Protein AF-A0A117Q9H8-F1 (afdb_monomer_lite)

Secondary structure (DSSP, 8-state):
-TT-----GGGS-TT---SEEEE---TTS-HHHHHHHHHHHHHHHHHH-TT-EEEEEEES--HHHHHHHHHHHHHTT---EEEEEETTEEEEEEEPPPP-

Foldseek 3Di:
DPPDDDDDLVPPDLLDEALEEEDQQPLPPDDVVSVVVCCSPVVSNQPNDAFRKYKYKYFPPSPPSVVVVQVVCVVVVFNWDFDDDDDRITITMTTHHHPD

Radius of gyration: 13.97 Å; chains: 1; bounding box: 36×37×31 Å

Structure (mmCIF, N/CA/C/O backbone):
data_AF-A0A117Q9H8-F1
#
_entry.id   AF-A0A117Q9H8-F1
#
loop_
_atom_site.group_PDB
_atom_site.id
_atom_site.type_symbol
_atom_site.label_atom_id
_atom_site.label_alt_id
_atom_site.label_comp_id
_atom_site.label_asym_id
_atom_site.label_entity_id
_atom_site.label_seq_id
_atom_site.pdbx_PDB_ins_code
_atom_site.Cartn_x
_atom_site.Cartn_y
_atom_site.Cartn_z
_atom_site.occupancy
_atom_site.B_iso_or_equiv
_atom_site.auth_seq_id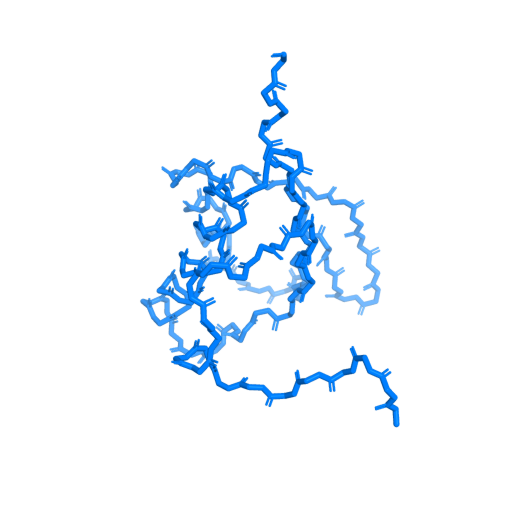
_atom_site.auth_comp_id
_atom_site.auth_asym_id
_atom_site.auth_atom_id
_atom_site.pdbx_PDB_model_num
ATOM 1 N N . MET A 1 1 ? -8.715 -26.362 1.226 1.00 52.41 1 MET A N 1
ATOM 2 C CA . MET A 1 1 ? -8.732 -25.175 2.111 1.00 52.41 1 MET A CA 1
ATOM 3 C C . MET A 1 1 ? -10.081 -24.489 1.981 1.00 52.41 1 MET A C 1
ATOM 5 O O . MET A 1 1 ? -10.410 -24.044 0.891 1.00 52.41 1 MET A O 1
ATOM 9 N N . ARG A 1 2 ? -10.886 -24.440 3.048 1.00 81.12 2 ARG A N 1
ATOM 10 C CA . ARG A 1 2 ? -12.024 -23.505 3.117 1.00 81.12 2 ARG A CA 1
ATOM 11 C C . ARG A 1 2 ? -11.484 -22.126 3.507 1.00 81.12 2 ARG A C 1
ATOM 13 O O . ARG A 1 2 ? -10.501 -22.057 4.234 1.00 81.12 2 ARG A O 1
ATOM 20 N N . GLY A 1 3 ? -12.101 -21.056 3.009 1.00 85.44 3 GLY A N 1
ATOM 21 C CA . GLY A 1 3 ? -11.724 -19.679 3.361 1.00 85.44 3 GLY A CA 1
ATOM 22 C C . GLY A 1 3 ? -10.627 -19.041 2.500 1.00 85.44 3 GLY A C 1
ATOM 23 O O . GLY A 1 3 ? -10.228 -17.922 2.786 1.00 85.44 3 GLY A O 1
ATOM 24 N N . VAL A 1 4 ? -10.168 -19.702 1.431 1.00 89.19 4 VAL A N 1
ATOM 25 C CA . VAL A 1 4 ? -9.236 -19.115 0.453 1.00 89.19 4 VAL A CA 1
ATOM 26 C C . VAL A 1 4 ? -9.945 -18.985 -0.890 1.00 89.19 4 VAL A C 1
ATOM 28 O O . VAL A 1 4 ? -10.539 -19.951 -1.370 1.00 89.19 4 VAL A O 1
ATOM 31 N N . ARG A 1 5 ? -9.892 -17.794 -1.491 1.00 92.31 5 ARG A N 1
ATOM 32 C CA . ARG A 1 5 ? -10.435 -17.513 -2.825 1.00 92.31 5 ARG A CA 1
ATOM 33 C C . ARG A 1 5 ? -9.334 -16.911 -3.687 1.00 92.31 5 ARG A C 1
ATOM 35 O O . ARG A 1 5 ? -8.727 -15.918 -3.301 1.00 92.31 5 ARG A O 1
ATOM 42 N N . CYS A 1 6 ? -9.099 -17.506 -4.850 1.00 94.00 6 CYS A N 1
ATOM 43 C CA . CYS A 1 6 ? -8.204 -16.954 -5.858 1.00 94.00 6 CYS A CA 1
ATOM 44 C C . CYS A 1 6 ? -9.052 -16.201 -6.881 1.00 94.00 6 CYS A C 1
ATOM 46 O O . CYS A 1 6 ? -9.927 -16.793 -7.509 1.00 94.00 6 CYS A O 1
ATOM 48 N N . ALA A 1 7 ? -8.797 -14.910 -7.041 1.00 93.81 7 ALA A N 1
ATOM 49 C CA . ALA A 1 7 ? -9.510 -14.061 -7.982 1.00 93.81 7 ALA A CA 1
ATOM 50 C C . ALA A 1 7 ? -8.525 -13.119 -8.670 1.00 93.81 7 ALA A C 1
ATOM 52 O O . ALA A 1 7 ? -7.470 -12.788 -8.125 1.00 93.81 7 ALA A O 1
ATOM 53 N N . ARG A 1 8 ? -8.884 -12.687 -9.878 1.00 92.81 8 ARG A N 1
ATOM 54 C CA . ARG A 1 8 ? -8.240 -11.525 -10.488 1.00 92.81 8 ARG A CA 1
ATOM 55 C C . ARG A 1 8 ? -8.799 -10.251 -9.844 1.00 92.81 8 ARG A C 1
ATOM 57 O O . ARG A 1 8 ? -9.925 -10.316 -9.346 1.00 92.81 8 ARG A O 1
ATOM 64 N N . PRO A 1 9 ? -8.064 -9.123 -9.852 1.00 92.00 9 PRO A N 1
ATOM 65 C CA . PRO A 1 9 ? -8.548 -7.870 -9.272 1.00 92.00 9 PRO A CA 1
ATOM 66 C C . PRO A 1 9 ? -9.958 -7.493 -9.749 1.00 92.00 9 PRO A C 1
ATOM 68 O O . PRO A 1 9 ? -10.818 -7.194 -8.929 1.00 92.00 9 PRO A O 1
ATOM 71 N N . GLU A 1 10 ? -10.231 -7.632 -11.049 1.00 92.94 10 GLU A N 1
ATOM 72 C CA . GLU A 1 10 ? -11.523 -7.323 -11.678 1.00 92.94 10 GLU A CA 1
ATOM 73 C C . GLU A 1 10 ? -12.679 -8.252 -11.267 1.00 92.94 10 GLU A C 1
ATOM 75 O O . GLU A 1 10 ? -13.838 -7.957 -11.537 1.00 92.94 10 GLU A O 1
ATOM 80 N N . HIS A 1 11 ? -12.382 -9.378 -10.618 1.00 95.44 11 HIS A N 1
ATOM 81 C CA . HIS A 1 11 ? -13.383 -10.331 -10.137 1.00 95.44 11 HIS A CA 1
ATOM 82 C C . HIS A 1 11 ? -13.639 -10.210 -8.628 1.00 95.44 11 HIS A C 1
ATOM 84 O O . HIS A 1 11 ? -14.398 -11.011 -8.082 1.00 95.44 11 HIS A O 1
ATOM 90 N N . VAL A 1 12 ? -12.993 -9.267 -7.933 1.00 94.06 12 VAL A N 1
ATOM 91 C CA . VAL A 1 12 ? -13.255 -8.998 -6.515 1.00 94.06 12 VAL A CA 1
ATOM 92 C C . VAL A 1 12 ? -14.356 -7.938 -6.415 1.00 94.06 12 VAL A C 1
ATOM 94 O O . VAL A 1 12 ? -14.074 -6.782 -6.728 1.00 94.06 12 VAL A O 1
ATOM 97 N N . PRO A 1 13 ? -15.576 -8.286 -5.951 1.00 93.25 13 PRO A N 1
ATOM 98 C CA . PRO A 1 13 ? -16.685 -7.332 -5.851 1.00 93.25 13 PRO A CA 1
ATOM 99 C C . PRO A 1 13 ? -16.291 -6.090 -5.053 1.00 93.25 13 PRO A C 1
ATOM 101 O O . PRO A 1 13 ? -15.566 -6.224 -4.068 1.00 93.25 13 PRO A O 1
ATOM 104 N N . ASP A 1 14 ? -16.737 -4.902 -5.461 1.00 89.50 14 ASP A N 1
ATOM 105 C CA . ASP A 1 14 ? -16.294 -3.614 -4.894 1.00 89.50 14 ASP A CA 1
ATOM 106 C C . ASP A 1 14 ? -16.694 -3.404 -3.426 1.00 89.50 14 ASP A C 1
ATOM 108 O O . ASP A 1 14 ? -16.032 -2.661 -2.704 1.00 89.50 14 ASP A O 1
ATOM 112 N N . ASP A 1 15 ? -17.728 -4.101 -2.958 1.00 89.25 15 ASP A N 1
ATOM 113 C CA . ASP A 1 15 ? -18.222 -4.071 -1.579 1.00 89.25 15 ASP A CA 1
ATOM 114 C C . ASP A 1 15 ? -17.414 -4.959 -0.617 1.00 89.25 15 ASP A C 1
ATOM 116 O O . ASP A 1 15 ? -17.588 -4.867 0.602 1.00 89.25 15 ASP A O 1
ATOM 120 N N . VAL A 1 16 ? -16.496 -5.788 -1.134 1.00 91.75 16 VAL A N 1
ATOM 121 C CA . VAL A 1 16 ? -15.578 -6.570 -0.296 1.00 91.75 16 VAL A CA 1
ATOM 122 C C . VAL A 1 16 ? -14.657 -5.628 0.467 1.00 91.75 16 VAL A C 1
ATOM 124 O O . VAL A 1 16 ? -13.873 -4.875 -0.116 1.00 91.75 16 VAL A O 1
ATOM 127 N N . ARG A 1 17 ? -14.742 -5.716 1.791 1.00 90.56 17 ARG A N 1
ATOM 128 C CA . ARG A 1 17 ? -13.948 -4.934 2.730 1.00 90.56 17 ARG A CA 1
ATOM 129 C C . ARG A 1 17 ? -12.716 -5.722 3.153 1.00 90.56 17 ARG A C 1
ATOM 131 O O . ARG A 1 17 ? -12.791 -6.936 3.340 1.00 90.56 17 ARG A O 1
ATOM 138 N N . PHE A 1 18 ? -11.597 -5.026 3.299 1.00 91.12 18 PHE A N 1
ATOM 139 C CA . PHE A 1 18 ? -10.342 -5.613 3.747 1.00 91.12 18 PHE A CA 1
ATOM 140 C C . PHE A 1 18 ? -9.912 -4.928 5.033 1.00 91.12 18 PHE A C 1
ATOM 142 O O . PHE A 1 18 ? -9.636 -3.738 5.008 1.00 91.12 18 PHE A O 1
ATOM 149 N N . ASP A 1 19 ? -9.810 -5.669 6.133 1.00 92.69 19 ASP A N 1
ATOM 150 C CA . ASP A 1 19 ? -9.199 -5.144 7.362 1.00 92.69 19 ASP A CA 1
ATOM 151 C C . ASP A 1 19 ? -7.666 -5.170 7.273 1.00 92.69 19 ASP A C 1
ATOM 153 O O . ASP A 1 19 ? -6.967 -4.371 7.896 1.00 92.69 19 ASP A O 1
ATOM 157 N N . PHE A 1 20 ? -7.124 -6.097 6.476 1.00 93.69 20 PHE A N 1
ATOM 158 C CA . PHE A 1 20 ? -5.689 -6.278 6.327 1.00 93.69 20 PHE A CA 1
ATOM 159 C C . PHE A 1 20 ? -5.296 -6.736 4.923 1.00 93.69 20 PHE A C 1
ATOM 161 O O . PHE A 1 20 ? -5.862 -7.687 4.378 1.00 93.69 20 PHE A O 1
ATOM 168 N N . ILE A 1 21 ? -4.279 -6.087 4.356 1.00 94.31 21 ILE A N 1
ATOM 169 C CA . ILE A 1 21 ? -3.668 -6.454 3.077 1.00 94.31 21 ILE A CA 1
ATOM 170 C C . ILE A 1 21 ? -2.198 -6.803 3.298 1.00 94.31 21 ILE A C 1
ATOM 172 O O . ILE A 1 21 ? -1.429 -6.010 3.833 1.00 94.31 21 ILE A O 1
ATOM 176 N N . VAL A 1 22 ? -1.777 -7.964 2.799 1.00 93.94 22 VAL A N 1
ATOM 177 C CA . VAL A 1 22 ? -0.359 -8.327 2.693 1.00 93.94 22 VAL A CA 1
ATOM 178 C C . VAL A 1 22 ? -0.005 -8.451 1.224 1.00 93.94 22 VAL A C 1
ATOM 180 O O . VAL A 1 22 ? -0.661 -9.187 0.486 1.00 93.94 22 VAL A O 1
ATOM 183 N N . SER A 1 23 ? 1.032 -7.745 0.783 1.00 92.62 23 SER A N 1
ATOM 184 C CA . SER A 1 23 ? 1.454 -7.780 -0.617 1.00 92.62 23 SER A CA 1
ATOM 185 C C . SER A 1 23 ? 2.969 -7.787 -0.756 1.00 92.62 23 SER A C 1
ATOM 187 O O . SER A 1 23 ? 3.676 -7.042 -0.086 1.00 92.62 23 SER A O 1
ATOM 189 N N . ASN A 1 24 ? 3.471 -8.602 -1.680 1.00 92.12 24 ASN A N 1
ATOM 190 C CA . ASN A 1 24 ? 4.805 -8.448 -2.249 1.00 92.12 24 ASN A CA 1
ATOM 191 C C . ASN A 1 24 ? 4.629 -7.861 -3.657 1.00 92.12 24 ASN A C 1
ATOM 193 O O . ASN A 1 24 ? 4.504 -8.625 -4.620 1.00 92.12 24 ASN A O 1
ATOM 197 N N . PRO A 1 25 ? 4.500 -6.529 -3.786 1.00 86.69 25 PRO A N 1
ATOM 198 C CA . PRO A 1 25 ? 4.097 -5.907 -5.037 1.00 86.69 25 PRO A CA 1
ATOM 199 C C . PRO A 1 25 ? 5.072 -6.245 -6.166 1.00 86.69 25 PRO A C 1
ATOM 201 O O . PRO A 1 25 ? 6.291 -6.211 -5.990 1.00 86.69 25 PRO A O 1
ATOM 204 N N . ALA A 1 26 ? 4.542 -6.529 -7.356 1.00 83.62 26 ALA A N 1
ATOM 205 C CA . ALA A 1 26 ? 5.356 -6.864 -8.517 1.00 83.62 26 ALA A CA 1
ATOM 206 C C . ALA A 1 26 ? 6.161 -5.638 -8.990 1.00 83.62 26 ALA A C 1
ATOM 208 O O . ALA A 1 26 ? 5.714 -4.817 -9.778 1.00 83.62 26 ALA A O 1
ATOM 209 N N . ILE A 1 27 ? 7.390 -5.504 -8.499 1.00 79.06 27 ILE A N 1
ATOM 210 C CA . ILE A 1 27 ? 8.239 -4.316 -8.682 1.00 79.06 27 ILE A CA 1
ATOM 211 C C . ILE A 1 27 ? 8.780 -4.100 -10.105 1.00 79.06 27 ILE A C 1
ATOM 213 O O . ILE A 1 27 ? 9.268 -3.006 -10.389 1.00 79.06 27 ILE A O 1
ATOM 217 N N . ARG A 1 28 ? 8.737 -5.121 -10.973 1.00 80.75 28 ARG A N 1
ATOM 218 C CA . ARG A 1 28 ? 9.334 -5.117 -12.326 1.00 80.75 28 ARG A CA 1
ATOM 219 C C . ARG A 1 28 ? 8.320 -4.895 -13.458 1.00 80.75 28 ARG A C 1
ATOM 221 O O . ARG A 1 28 ? 8.683 -5.027 -14.616 1.00 80.75 28 ARG A O 1
ATOM 228 N N . ILE A 1 29 ? 7.073 -4.542 -13.142 1.00 82.56 29 ILE A N 1
ATOM 229 C CA . ILE A 1 29 ? 5.999 -4.337 -14.139 1.00 82.56 29 ILE A CA 1
ATOM 230 C C . ILE A 1 29 ? 5.949 -2.914 -14.721 1.00 82.56 29 ILE A C 1
ATOM 232 O O . ILE A 1 29 ? 5.036 -2.590 -15.471 1.00 82.56 29 ILE A O 1
ATOM 236 N N . GLY A 1 30 ? 6.909 -2.058 -14.357 1.00 84.31 30 GLY A N 1
ATOM 237 C CA . GLY A 1 30 ? 6.898 -0.631 -14.677 1.00 84.31 30 GLY A CA 1
ATOM 238 C C . GLY A 1 30 ? 6.224 0.223 -13.597 1.00 84.31 30 GLY A C 1
ATOM 239 O O . GLY A 1 30 ? 5.376 -0.242 -12.832 1.00 84.31 30 GLY A O 1
ATOM 240 N N . LYS A 1 31 ? 6.643 1.492 -13.501 1.00 82.88 31 LYS A N 1
ATOM 241 C CA . LYS A 1 31 ? 6.147 2.453 -12.497 1.00 82.88 31 LYS A CA 1
ATOM 242 C C . LYS A 1 31 ? 4.635 2.728 -12.639 1.00 82.88 31 LYS A C 1
ATOM 244 O O . LYS A 1 31 ? 3.951 2.622 -11.622 1.00 82.88 31 LYS A O 1
ATOM 249 N N . PRO A 1 32 ? 4.079 2.998 -13.840 1.00 87.88 32 PRO A N 1
ATOM 250 C CA . PRO A 1 32 ? 2.651 3.304 -13.988 1.00 87.88 32 PRO A CA 1
ATOM 251 C C . PRO A 1 32 ? 1.729 2.152 -13.575 1.00 87.88 32 PRO A C 1
ATOM 253 O O . PRO A 1 32 ? 0.770 2.358 -12.835 1.00 87.88 32 PRO A O 1
ATOM 256 N N . GLN A 1 33 ? 2.045 0.932 -14.008 1.00 89.38 33 GLN A N 1
ATOM 257 C CA . GLN A 1 33 ? 1.261 -0.270 -13.730 1.00 89.38 33 GLN A CA 1
ATOM 258 C C . GLN A 1 33 ? 1.294 -0.607 -12.239 1.00 89.38 33 GLN A C 1
ATOM 260 O O . GLN A 1 33 ? 0.268 -0.922 -11.641 1.00 89.38 33 GLN A O 1
ATOM 265 N N . LEU A 1 34 ? 2.464 -0.470 -11.613 1.00 88.31 34 LEU A N 1
ATOM 266 C CA . LEU A 1 34 ? 2.603 -0.658 -10.176 1.00 88.31 34 LEU A CA 1
ATOM 267 C C . LEU A 1 34 ? 1.826 0.392 -9.378 1.00 88.31 34 LEU A C 1
ATOM 269 O O . LEU A 1 34 ? 1.145 0.039 -8.420 1.00 88.31 34 LEU A O 1
ATOM 273 N N . HIS A 1 35 ? 1.888 1.664 -9.775 1.00 89.06 35 HIS A N 1
ATOM 274 C CA . HIS A 1 35 ? 1.104 2.719 -9.132 1.00 89.06 35 HIS A CA 1
ATOM 275 C C . HIS A 1 35 ? -0.396 2.455 -9.285 1.00 89.06 35 HIS A C 1
ATOM 277 O O . HIS A 1 35 ? -1.135 2.583 -8.317 1.00 89.06 35 HIS A O 1
ATOM 283 N N . ALA A 1 36 ? -0.856 2.041 -10.468 1.00 90.88 36 ALA A N 1
ATOM 284 C CA . ALA A 1 36 ? -2.253 1.674 -10.690 1.00 90.88 36 ALA A CA 1
ATOM 285 C C . ALA A 1 36 ? -2.697 0.518 -9.779 1.00 90.88 36 ALA A C 1
ATOM 287 O O . ALA A 1 36 ? -3.734 0.627 -9.128 1.00 90.88 36 ALA A O 1
ATOM 288 N N . MET A 1 37 ? -1.882 -0.534 -9.663 1.00 92.00 37 MET A N 1
ATOM 289 C CA . MET A 1 37 ? -2.147 -1.665 -8.771 1.00 92.00 37 MET A CA 1
ATOM 290 C C . MET A 1 37 ? -2.202 -1.237 -7.298 1.00 92.00 37 MET A C 1
ATOM 292 O O . MET A 1 37 ? -3.130 -1.615 -6.588 1.00 92.00 37 MET A O 1
ATOM 296 N N . LEU A 1 38 ? -1.227 -0.450 -6.830 1.00 91.88 38 LEU A N 1
ATOM 297 C CA . LEU A 1 38 ? -1.201 0.028 -5.445 1.00 91.88 38 LEU A CA 1
ATOM 298 C C . LEU A 1 38 ? -2.402 0.930 -5.148 1.00 91.88 38 LEU A C 1
ATOM 300 O O . LEU A 1 38 ? -3.038 0.730 -4.119 1.00 91.88 38 LEU A O 1
ATOM 304 N N . ARG A 1 39 ? -2.761 1.846 -6.063 1.00 91.75 39 ARG A N 1
ATOM 305 C CA . ARG A 1 39 ? -3.970 2.669 -5.908 1.00 91.75 39 ARG A CA 1
ATOM 306 C C . ARG A 1 39 ? -5.205 1.805 -5.762 1.00 91.75 39 ARG A C 1
ATOM 308 O O . ARG A 1 39 ? -5.939 1.990 -4.809 1.00 91.75 39 ARG A O 1
ATOM 315 N N . HIS A 1 40 ? -5.402 0.848 -6.666 1.00 92.19 40 HIS A N 1
ATOM 316 C CA . HIS A 1 40 ? -6.595 0.008 -6.660 1.00 92.19 40 HIS A CA 1
ATOM 317 C C . HIS A 1 40 ? -6.827 -0.675 -5.303 1.00 92.19 40 HIS A C 1
ATOM 319 O O . HIS A 1 40 ? -7.943 -0.665 -4.798 1.00 92.19 40 HIS A O 1
ATOM 325 N N . TRP A 1 41 ? -5.781 -1.227 -4.683 1.00 93.25 41 TRP A N 1
ATOM 326 C CA . TRP A 1 41 ? -5.931 -1.956 -3.421 1.00 93.25 41 TRP A CA 1
ATOM 327 C C . TRP A 1 41 ? -5.924 -1.067 -2.178 1.00 93.25 41 TRP A C 1
ATOM 329 O O . TRP A 1 41 ? -6.714 -1.302 -1.267 1.00 93.25 41 TRP A O 1
ATOM 339 N N . LEU A 1 42 ? -5.053 -0.056 -2.122 1.00 91.88 42 LEU A N 1
ATOM 340 C CA . LEU A 1 42 ? -4.959 0.817 -0.947 1.00 91.88 42 LEU A CA 1
ATOM 341 C C . LEU A 1 42 ? -6.177 1.736 -0.822 1.00 91.88 42 LEU A C 1
ATOM 343 O O . LEU A 1 42 ? -6.663 1.954 0.277 1.00 91.88 42 LEU A O 1
ATOM 347 N N . ASP A 1 43 ? -6.732 2.191 -1.939 1.00 90.69 43 ASP A N 1
ATOM 348 C CA . ASP A 1 43 ? -7.953 2.996 -1.956 1.00 90.69 43 ASP A CA 1
ATOM 349 C C . ASP A 1 43 ? -9.175 2.203 -1.455 1.00 90.69 43 ASP A C 1
ATOM 351 O O . ASP A 1 43 ? -10.023 2.717 -0.728 1.00 90.69 43 ASP A O 1
ATOM 355 N N . ARG A 1 44 ? -9.237 0.905 -1.778 1.00 90.94 44 ARG A N 1
ATOM 356 C CA . ARG A 1 44 ? -10.271 0.002 -1.252 1.00 90.94 44 ARG A CA 1
ATOM 357 C C . ARG A 1 44 ? -10.118 -0.278 0.240 1.00 90.94 44 ARG A C 1
ATOM 359 O O . ARG A 1 44 ? -11.128 -0.385 0.927 1.00 90.94 44 ARG A O 1
ATOM 366 N N . LEU A 1 45 ? -8.884 -0.397 0.727 1.00 90.56 45 LEU A N 1
ATOM 367 C CA . LEU A 1 45 ? -8.598 -0.506 2.158 1.00 90.56 45 LEU A CA 1
ATOM 368 C C . LEU A 1 45 ? -9.092 0.744 2.905 1.00 90.56 45 LEU A C 1
ATOM 370 O O . LEU A 1 45 ? -9.802 0.618 3.896 1.00 90.56 45 LEU A O 1
ATOM 374 N N . ASP A 1 46 ? -8.785 1.933 2.381 1.00 85.38 46 ASP A N 1
ATOM 375 C CA . ASP A 1 46 ? -9.107 3.219 3.014 1.00 85.38 46 ASP A CA 1
ATOM 376 C C . ASP A 1 46 ? -10.600 3.518 3.056 1.00 85.38 46 ASP A C 1
ATOM 378 O O . ASP A 1 46 ? -11.111 3.972 4.075 1.00 85.38 46 ASP A O 1
ATOM 382 N N . ARG A 1 47 ? -11.312 3.274 1.952 1.00 82.38 47 ARG A N 1
ATOM 383 C CA . ARG A 1 47 ? -12.731 3.641 1.853 1.00 82.38 47 ARG A CA 1
ATOM 384 C C . ARG A 1 47 ? -13.666 2.730 2.629 1.00 82.38 47 ARG A C 1
ATOM 386 O O . ARG A 1 47 ? -14.784 3.137 2.932 1.00 82.38 47 ARG A O 1
ATOM 393 N N . LEU A 1 48 ? -13.273 1.479 2.851 1.00 76.56 48 LEU A N 1
ATOM 394 C CA . LEU A 1 48 ? -14.199 0.452 3.325 1.00 76.56 48 LEU A CA 1
ATOM 395 C C . LEU A 1 48 ? -13.994 0.086 4.795 1.00 76.56 48 LEU A C 1
ATOM 397 O O . LEU A 1 48 ? -14.933 -0.435 5.403 1.00 76.56 48 LEU A O 1
ATOM 401 N N . VAL A 1 49 ? -12.803 0.339 5.356 1.00 79.56 49 VAL A N 1
ATOM 402 C CA . VAL A 1 49 ? -12.456 -0.051 6.729 1.00 79.56 49 VAL A CA 1
ATOM 403 C C . VAL A 1 49 ? -11.605 1.018 7.438 1.00 79.56 49 VAL A C 1
ATOM 405 O O . VAL A 1 49 ? -10.412 1.171 7.143 1.00 79.56 49 VAL A O 1
ATOM 408 N N . PRO A 1 50 ? -12.171 1.714 8.442 1.00 82.44 50 PRO A N 1
ATOM 409 C CA . PRO A 1 50 ? -11.388 2.499 9.393 1.00 82.44 50 PRO A CA 1
ATOM 410 C C . PRO A 1 50 ? -10.431 1.598 10.187 1.00 82.44 50 PRO A C 1
ATOM 412 O O . PRO A 1 50 ? -10.805 0.510 10.621 1.00 82.44 50 PRO A O 1
ATOM 415 N N . GLY A 1 51 ? -9.186 2.032 10.380 1.00 85.06 51 GLY A N 1
ATOM 416 C CA . GLY A 1 51 ? -8.129 1.222 11.007 1.00 85.06 51 GLY A CA 1
ATOM 417 C C . GLY A 1 51 ? -7.582 0.054 10.165 1.00 85.06 51 GLY A C 1
ATOM 418 O O . GLY A 1 51 ? -6.805 -0.752 10.678 1.00 85.06 51 GLY A O 1
ATOM 419 N N . GLY A 1 52 ? -7.950 -0.049 8.886 1.00 91.12 52 GLY A N 1
ATOM 420 C CA . GLY A 1 52 ? -7.399 -1.015 7.940 1.00 91.12 52 GLY A CA 1
ATOM 421 C C . GLY A 1 52 ? -5.876 -0.906 7.792 1.00 91.12 52 GLY A C 1
ATOM 422 O O . GLY A 1 52 ? -5.311 0.187 7.711 1.00 91.12 52 GLY A O 1
ATOM 423 N N . LYS A 1 53 ? -5.185 -2.046 7.725 1.00 93.31 53 LYS A N 1
ATOM 424 C CA . LYS A 1 53 ? -3.715 -2.110 7.656 1.00 93.31 53 LYS A CA 1
ATOM 425 C C . LYS A 1 53 ? -3.220 -2.701 6.332 1.00 93.31 53 LYS A C 1
ATOM 427 O O . LYS A 1 53 ? -3.828 -3.614 5.778 1.00 93.31 53 LYS A O 1
ATOM 432 N N . ALA A 1 54 ? -2.077 -2.229 5.833 1.00 94.88 54 ALA A N 1
ATOM 433 C CA . ALA A 1 54 ? -1.361 -2.868 4.730 1.00 94.88 54 ALA A CA 1
ATOM 434 C C . ALA A 1 54 ? 0.125 -3.079 5.041 1.00 94.88 54 ALA A C 1
ATOM 436 O O . ALA A 1 54 ? 0.832 -2.123 5.358 1.00 94.88 54 ALA A O 1
ATOM 437 N N . ASP A 1 55 ? 0.598 -4.312 4.850 1.00 94.38 55 ASP A N 1
ATOM 438 C CA . ASP A 1 55 ? 2.009 -4.688 4.917 1.00 94.38 55 ASP A CA 1
ATOM 439 C C . ASP A 1 55 ? 2.541 -5.007 3.508 1.00 94.38 55 ASP A C 1
ATOM 441 O O . ASP A 1 55 ? 2.139 -5.973 2.850 1.00 94.38 55 ASP A O 1
ATOM 445 N N . LEU A 1 56 ? 3.477 -4.181 3.039 1.00 93.06 56 LEU A N 1
ATOM 446 C CA . LEU A 1 56 ? 4.141 -4.297 1.744 1.00 93.06 56 LEU A CA 1
ATOM 447 C C . LEU A 1 56 ? 5.559 -4.849 1.933 1.00 93.06 56 LEU A C 1
ATOM 449 O O . LEU A 1 56 ? 6.444 -4.185 2.478 1.00 93.06 56 LEU A O 1
ATOM 453 N N . VAL A 1 57 ? 5.792 -6.069 1.459 1.00 91.94 57 VAL A N 1
ATOM 454 C CA . VAL A 1 57 ? 7.082 -6.764 1.544 1.00 91.94 57 VAL A CA 1
ATOM 455 C C . VAL A 1 57 ? 7.895 -6.484 0.292 1.00 91.94 57 VAL A C 1
ATOM 457 O O . VAL A 1 57 ? 7.468 -6.772 -0.820 1.00 91.94 57 VAL A O 1
ATOM 460 N N . VAL A 1 58 ? 9.077 -5.896 0.455 1.00 88.62 58 VAL A N 1
ATOM 461 C CA . VAL A 1 58 ? 9.854 -5.348 -0.662 1.00 88.62 58 VAL A CA 1
ATOM 462 C C . VAL A 1 58 ? 11.329 -5.678 -0.504 1.00 88.62 58 VAL A C 1
ATOM 464 O O . VAL A 1 58 ? 11.848 -5.765 0.605 1.00 88.62 58 VAL A O 1
ATOM 467 N N . HIS A 1 59 ? 12.051 -5.857 -1.606 1.00 87.06 59 HIS A N 1
ATOM 468 C CA . HIS A 1 59 ? 13.486 -6.134 -1.532 1.00 87.06 59 HIS A CA 1
ATOM 469 C C . HIS A 1 59 ? 14.278 -4.876 -1.116 1.00 87.06 59 HIS A C 1
ATOM 471 O O . HIS A 1 59 ? 13.935 -3.761 -1.498 1.00 87.06 59 HIS A O 1
ATOM 477 N N . LYS A 1 60 ? 15.361 -5.015 -0.343 1.00 79.19 60 LYS A N 1
ATOM 478 C CA . LYS A 1 60 ? 16.127 -3.877 0.209 1.00 79.19 60 LYS A CA 1
ATOM 479 C C . LYS A 1 60 ? 16.953 -3.124 -0.843 1.00 79.19 60 LYS A C 1
ATOM 481 O O . LYS A 1 60 ? 17.216 -1.937 -0.672 1.00 79.19 60 LYS A O 1
ATOM 486 N N . HIS A 1 61 ? 17.345 -3.806 -1.920 1.00 73.06 61 HIS A N 1
ATOM 487 C CA . HIS A 1 61 ? 18.235 -3.297 -2.980 1.00 73.06 61 HIS A CA 1
ATOM 488 C C . HIS A 1 61 ? 17.478 -2.828 -4.216 1.00 73.06 61 HIS A C 1
ATOM 490 O O . HIS A 1 61 ? 17.791 -3.172 -5.348 1.00 73.06 61 HIS A O 1
ATOM 496 N N . LEU A 1 62 ? 16.417 -2.083 -3.982 1.00 66.25 62 LEU A N 1
ATOM 497 C CA . LEU A 1 62 ? 15.389 -1.841 -4.975 1.00 66.25 62 LEU A CA 1
ATOM 498 C C . LEU A 1 62 ? 15.669 -0.593 -5.852 1.00 66.25 62 LEU A C 1
ATOM 500 O O . LEU A 1 62 ? 14.821 -0.184 -6.640 1.00 66.25 62 LEU A O 1
ATOM 504 N N . GLY A 1 63 ? 16.863 -0.000 -5.735 1.00 62.50 63 GLY A N 1
ATOM 505 C CA . GLY A 1 63 ? 17.300 1.164 -6.515 1.00 62.50 63 GLY A CA 1
ATOM 506 C C . GLY A 1 63 ? 16.568 2.473 -6.178 1.00 62.50 63 GLY A C 1
ATOM 507 O O . GLY A 1 63 ? 15.663 2.507 -5.338 1.00 62.50 63 GLY A O 1
ATOM 508 N N . ALA A 1 64 ? 16.970 3.562 -6.844 1.00 58.75 64 ALA A N 1
ATOM 509 C CA . ALA A 1 64 ? 16.384 4.898 -6.683 1.00 58.75 64 ALA A CA 1
ATOM 510 C C . ALA A 1 64 ? 14.891 4.941 -7.060 1.00 58.75 64 ALA A C 1
ATOM 512 O O . ALA A 1 64 ? 14.105 5.607 -6.384 1.00 58.75 64 ALA A O 1
ATOM 513 N N . ASP A 1 65 ? 14.485 4.152 -8.058 1.00 66.12 65 ASP A N 1
ATOM 514 C CA . ASP A 1 65 ? 13.092 4.053 -8.504 1.00 66.12 65 ASP A CA 1
ATOM 515 C C . ASP A 1 65 ? 12.159 3.645 -7.373 1.00 66.12 65 ASP A C 1
ATOM 517 O O . ASP A 1 65 ? 11.071 4.189 -7.220 1.00 66.12 65 ASP A O 1
ATOM 521 N N . SER A 1 66 ? 12.593 2.733 -6.511 1.00 67.06 66 SER A N 1
ATOM 522 C CA . SER A 1 66 ? 11.760 2.299 -5.395 1.00 67.06 66 SER A CA 1
ATOM 523 C C . SER A 1 66 ? 11.671 3.321 -4.285 1.00 67.06 66 SER A C 1
ATOM 525 O O . SER A 1 66 ? 10.609 3.458 -3.696 1.00 67.06 66 SER A O 1
ATOM 527 N N . LEU A 1 67 ? 12.748 4.058 -4.016 1.00 62.88 67 LEU A N 1
ATOM 528 C CA . LEU A 1 67 ? 12.696 5.169 -3.068 1.00 62.88 67 LEU A CA 1
ATOM 529 C C . LEU A 1 67 ? 11.718 6.248 -3.546 1.00 62.88 67 LEU A C 1
ATOM 531 O O . LEU A 1 67 ? 10.936 6.742 -2.738 1.00 62.88 67 LEU A O 1
ATOM 535 N N . GLN A 1 68 ? 11.697 6.553 -4.849 1.00 65.94 68 GLN A N 1
ATOM 536 C CA . GLN A 1 68 ? 10.662 7.416 -5.425 1.00 65.94 68 GLN A CA 1
ATOM 537 C C . GLN A 1 68 ? 9.258 6.818 -5.283 1.00 65.94 68 GLN A C 1
ATOM 539 O O . GLN A 1 68 ? 8.331 7.551 -4.961 1.00 65.94 68 GLN A O 1
ATOM 544 N N . ARG A 1 69 ? 9.079 5.504 -5.482 1.00 73.88 69 ARG A N 1
ATOM 545 C CA . ARG A 1 69 ? 7.771 4.842 -5.297 1.00 73.88 69 ARG A CA 1
ATOM 546 C C . ARG A 1 69 ? 7.235 4.966 -3.874 1.00 73.88 69 ARG A C 1
ATOM 548 O O . ARG A 1 69 ? 6.056 5.244 -3.695 1.00 73.88 69 ARG A O 1
ATOM 555 N N . TRP A 1 70 ? 8.084 4.773 -2.867 1.00 78.94 70 TRP A N 1
ATOM 556 C CA . TRP A 1 70 ? 7.659 4.877 -1.467 1.00 78.94 70 TRP A CA 1
ATOM 557 C C . TRP A 1 70 ? 7.384 6.326 -1.060 1.00 78.94 70 TRP A C 1
ATOM 559 O O . TRP A 1 70 ? 6.441 6.575 -0.319 1.00 78.94 70 TRP A O 1
ATOM 569 N N . ARG A 1 71 ? 8.14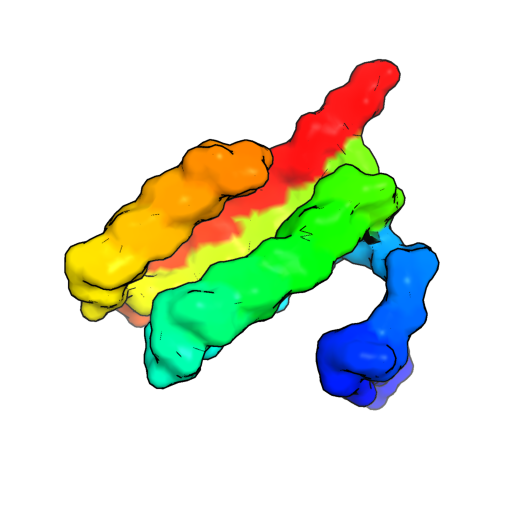3 7.292 -1.601 1.00 80.75 71 ARG A N 1
ATOM 570 C CA . ARG A 1 71 ? 7.809 8.721 -1.467 1.00 80.75 71 ARG A CA 1
ATOM 571 C C . ARG A 1 71 ? 6.453 9.043 -2.089 1.00 80.75 71 ARG A C 1
ATOM 573 O O . ARG A 1 71 ? 5.640 9.693 -1.444 1.00 80.75 71 ARG A O 1
ATOM 580 N N . TRP A 1 72 ? 6.192 8.515 -3.284 1.00 86.50 72 TRP A N 1
ATOM 581 C CA . TRP A 1 72 ? 4.920 8.702 -3.974 1.00 86.50 72 TRP A CA 1
ATOM 582 C C . TRP A 1 72 ? 3.731 8.179 -3.158 1.00 86.50 72 TRP A C 1
ATOM 584 O O . TRP A 1 72 ? 2.705 8.842 -3.126 1.00 86.50 72 TRP A O 1
ATOM 594 N N . LEU A 1 73 ? 3.857 7.061 -2.429 1.00 86.12 73 LEU A N 1
ATOM 595 C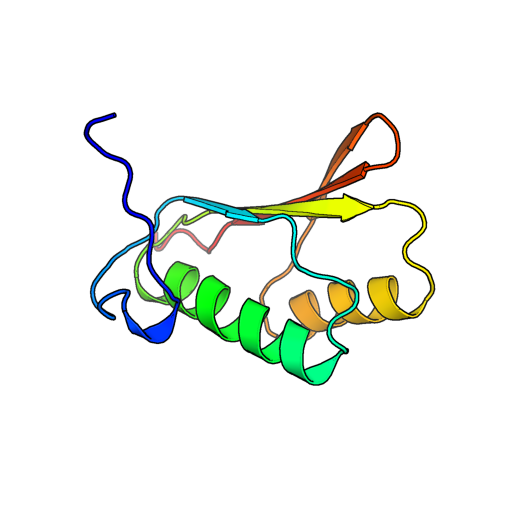 CA . LEU A 1 73 ? 2.785 6.620 -1.523 1.00 86.12 73 LEU A CA 1
ATOM 596 C C . LEU A 1 73 ? 2.434 7.691 -0.481 1.00 86.12 73 LEU A C 1
ATOM 598 O O . LEU A 1 73 ? 1.258 7.988 -0.296 1.00 86.12 73 LEU A O 1
ATOM 602 N N . GLY A 1 74 ? 3.439 8.328 0.127 1.00 85.31 74 GLY A N 1
ATOM 603 C CA . GLY A 1 74 ? 3.223 9.463 1.027 1.00 85.31 74 GLY A CA 1
ATOM 604 C C . GLY A 1 74 ? 2.539 10.648 0.336 1.00 85.31 74 GLY A C 1
ATOM 605 O O . GLY A 1 74 ? 1.594 11.206 0.884 1.00 85.31 74 GLY A O 1
ATOM 606 N N . GLU A 1 75 ? 2.950 10.986 -0.890 1.00 87.25 75 GLU A N 1
ATOM 607 C CA . GLU A 1 75 ? 2.329 12.049 -1.703 1.00 87.25 75 GLU A CA 1
ATOM 608 C C . GLU A 1 75 ? 0.868 11.748 -2.076 1.00 87.25 75 GLU A C 1
ATOM 610 O O . GLU A 1 75 ? 0.087 12.672 -2.278 1.00 87.25 75 GLU A O 1
ATOM 615 N N . GLN A 1 76 ? 0.484 10.473 -2.179 1.00 86.56 76 GLN A N 1
ATOM 616 C CA . GLN A 1 76 ? -0.901 10.060 -2.435 1.00 86.56 76 GLN A CA 1
ATOM 617 C C . GLN A 1 76 ? -1.766 9.970 -1.167 1.00 86.56 76 GLN A C 1
ATOM 619 O O . GLN A 1 76 ? -2.921 9.569 -1.262 1.00 86.56 76 GLN A O 1
ATOM 624 N N . GLY A 1 77 ? -1.234 10.313 0.011 1.00 85.19 77 GLY A N 1
ATOM 625 C CA . GLY A 1 77 ? -1.964 10.191 1.279 1.00 85.19 77 GLY A CA 1
ATOM 626 C C . GLY A 1 77 ? -1.885 8.802 1.921 1.00 85.19 77 GLY A C 1
ATOM 627 O O . GLY A 1 77 ? -2.590 8.531 2.889 1.00 85.19 77 GLY A O 1
ATOM 628 N N . TRP A 1 78 ? -0.991 7.934 1.445 1.00 88.44 78 TRP A N 1
ATOM 629 C CA . TRP A 1 78 ? -0.697 6.629 2.041 1.00 88.44 78 TRP A CA 1
ATOM 630 C C . TRP A 1 78 ? 0.703 6.615 2.656 1.00 88.44 78 TRP A C 1
ATOM 632 O O . TRP A 1 78 ? 1.592 5.928 2.143 1.00 88.44 78 TRP A O 1
ATOM 642 N N . PRO A 1 79 ? 0.949 7.366 3.745 1.00 87.88 79 PRO A N 1
ATOM 643 C CA . PRO A 1 79 ? 2.242 7.331 4.406 1.00 87.88 79 PRO A CA 1
ATOM 644 C C . PRO A 1 79 ? 2.545 5.899 4.855 1.00 87.88 79 PRO A C 1
ATOM 646 O O . PRO A 1 79 ? 1.714 5.235 5.471 1.00 87.88 79 PRO A O 1
ATOM 649 N N . THR A 1 80 ? 3.742 5.423 4.522 1.00 89.19 80 THR A N 1
ATOM 650 C CA . THR A 1 80 ? 4.228 4.106 4.935 1.00 89.19 80 THR A CA 1
ATOM 651 C C . THR A 1 80 ? 5.457 4.254 5.808 1.00 89.19 80 THR A C 1
ATOM 653 O O . THR A 1 80 ? 6.383 4.991 5.460 1.00 89.19 80 THR A O 1
ATOM 656 N N . GLU A 1 81 ? 5.515 3.479 6.876 1.00 89.31 81 GLU A N 1
ATOM 657 C CA . GLU A 1 81 ? 6.665 3.381 7.762 1.00 89.31 81 GLU A CA 1
ATOM 658 C C . GLU A 1 81 ? 7.376 2.038 7.6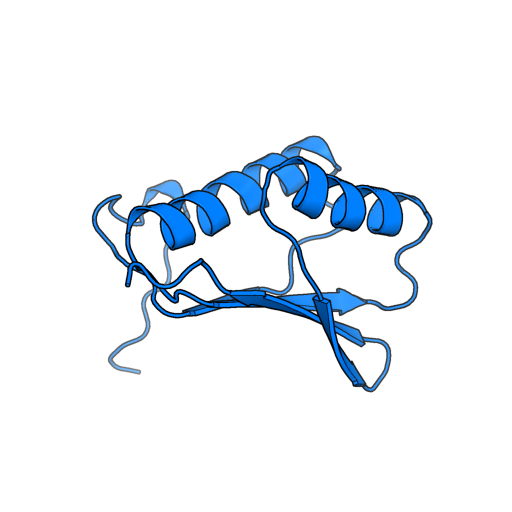05 1.00 89.31 81 GLU A C 1
ATOM 660 O O . GLU A 1 81 ? 6.819 1.047 7.133 1.00 89.31 81 GLU A O 1
ATOM 665 N N . ARG A 1 82 ? 8.647 1.984 7.999 1.00 89.75 82 ARG A N 1
ATOM 666 C CA . ARG A 1 82 ? 9.398 0.728 7.998 1.00 89.75 82 ARG A CA 1
ATOM 667 C C . ARG A 1 82 ? 9.082 -0.048 9.273 1.00 89.75 82 ARG A C 1
ATOM 669 O O . ARG A 1 82 ? 9.581 0.318 10.331 1.00 89.75 82 ARG A O 1
ATOM 676 N N . TYR A 1 83 ? 8.372 -1.163 9.135 1.00 89.75 83 TYR A N 1
ATOM 677 C CA . TYR A 1 83 ? 8.030 -2.046 10.251 1.00 89.75 83 TYR A CA 1
ATOM 678 C C . TYR A 1 83 ? 9.161 -3.024 10.601 1.00 89.75 83 TYR A C 1
ATOM 680 O O . TYR A 1 83 ? 9.569 -3.131 11.752 1.00 89.75 83 TYR A O 1
ATOM 688 N N . ALA A 1 84 ? 9.718 -3.722 9.604 1.00 89.94 84 ALA A N 1
ATOM 689 C CA . ALA A 1 84 ? 10.744 -4.743 9.832 1.00 89.94 84 ALA A CA 1
ATOM 690 C C . ALA A 1 84 ? 11.726 -4.877 8.659 1.00 89.94 84 ALA A C 1
ATOM 692 O O . ALA A 1 84 ? 11.516 -4.356 7.559 1.00 89.94 84 ALA A O 1
ATOM 693 N N . SER A 1 85 ? 12.842 -5.575 8.877 1.00 89.38 85 SER A N 1
ATOM 694 C CA . SER A 1 85 ? 13.808 -5.925 7.830 1.00 89.38 85 SER A CA 1
ATOM 695 C C . SER A 1 85 ? 14.461 -7.269 8.133 1.00 89.38 85 SER A C 1
ATOM 697 O O . SER A 1 85 ? 14.988 -7.468 9.222 1.00 89.38 85 SER A O 1
ATOM 699 N N . GLN A 1 86 ? 14.453 -8.189 7.169 1.00 89.31 86 GLN A N 1
ATOM 700 C CA . GLN A 1 86 ? 15.012 -9.530 7.343 1.00 89.31 86 GLN A CA 1
ATOM 701 C C . GLN A 1 86 ? 15.478 -10.102 6.000 1.00 89.31 86 GLN A C 1
ATOM 703 O O . GLN A 1 86 ? 14.808 -9.927 4.987 1.00 89.31 86 GLN A O 1
ATOM 708 N N . LYS A 1 87 ? 16.628 -10.795 5.980 1.00 86.38 87 LYS A N 1
ATOM 709 C CA . LYS A 1 87 ? 17.107 -11.616 4.843 1.00 86.38 87 LYS A CA 1
ATOM 710 C C . LYS A 1 87 ? 17.003 -10.953 3.453 1.00 86.38 87 LYS A C 1
ATOM 712 O O . LYS A 1 87 ? 16.663 -11.600 2.474 1.00 86.38 87 LYS A O 1
ATOM 717 N N . GLY A 1 88 ? 17.299 -9.657 3.348 1.00 86.62 88 GLY A N 1
ATOM 718 C CA . GLY A 1 88 ? 17.237 -8.955 2.057 1.00 86.62 88 GLY A CA 1
ATOM 719 C C . GLY A 1 88 ? 15.917 -8.239 1.772 1.00 86.62 88 GLY A C 1
ATOM 720 O O . GLY A 1 88 ? 15.859 -7.467 0.822 1.00 86.62 88 GLY A O 1
ATOM 721 N N . PHE A 1 89 ? 14.902 -8.406 2.613 1.00 89.12 89 PHE A N 1
ATOM 722 C CA . PHE A 1 89 ? 13.597 -7.770 2.480 1.00 89.12 89 PHE A CA 1
ATOM 723 C C . PHE A 1 89 ? 13.360 -6.724 3.569 1.00 89.12 89 PHE A C 1
ATOM 725 O O . PHE A 1 89 ? 13.987 -6.735 4.632 1.00 89.12 89 PHE A O 1
ATOM 732 N N . ARG A 1 90 ? 12.445 -5.806 3.277 1.00 90.25 90 ARG A N 1
ATOM 733 C CA . ARG A 1 90 ? 11.902 -4.790 4.173 1.00 90.25 90 ARG A CA 1
ATOM 734 C C . ARG A 1 90 ? 10.386 -4.903 4.146 1.00 90.25 90 ARG A C 1
ATOM 736 O O . ARG A 1 90 ? 9.818 -5.155 3.088 1.00 90.25 90 ARG A O 1
ATOM 743 N N . ILE A 1 91 ? 9.763 -4.702 5.295 1.00 91.38 91 ILE A N 1
ATOM 744 C CA . ILE A 1 91 ? 8.312 -4.592 5.410 1.00 91.38 91 ILE A CA 1
ATOM 745 C C . ILE A 1 91 ? 7.995 -3.119 5.615 1.00 91.38 91 ILE A C 1
ATOM 747 O O . ILE A 1 91 ? 8.512 -2.497 6.549 1.00 91.38 91 ILE A O 1
ATOM 751 N N . LEU A 1 92 ? 7.190 -2.573 4.712 1.00 91.56 92 LEU A N 1
ATOM 752 C CA . LEU A 1 92 ? 6.610 -1.246 4.827 1.00 91.56 92 LEU A CA 1
ATOM 753 C C . LEU A 1 92 ? 5.166 -1.408 5.284 1.00 91.56 92 LEU A C 1
ATOM 755 O O . LEU A 1 92 ? 4.408 -2.134 4.651 1.00 91.56 92 LEU A O 1
ATOM 759 N N . CYS A 1 93 ? 4.812 -0.766 6.383 1.00 92.19 93 CYS A N 1
ATOM 760 C CA . CYS A 1 93 ? 3.490 -0.829 6.981 1.00 92.19 93 CYS A CA 1
ATOM 761 C C . CYS A 1 93 ? 2.783 0.508 6.787 1.00 92.19 93 CYS A C 1
ATOM 763 O O . CYS A 1 93 ? 3.416 1.565 6.846 1.00 92.19 93 CYS A O 1
ATOM 765 N N . ARG A 1 94 ? 1.468 0.457 6.595 1.00 90.62 94 ARG A N 1
ATOM 766 C CA . ARG A 1 94 ? 0.584 1.594 6.841 1.00 90.62 94 ARG A CA 1
ATOM 767 C C . ARG A 1 94 ? -0.699 1.153 7.523 1.00 90.62 94 ARG A C 1
ATOM 769 O O . ARG A 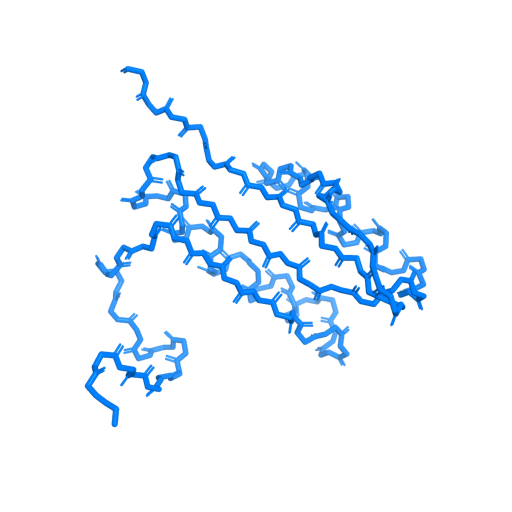1 94 ? -1.153 0.028 7.315 1.00 90.62 94 ARG A O 1
ATOM 776 N N . THR A 1 95 ? -1.304 2.089 8.234 1.00 89.94 95 THR A N 1
ATOM 777 C CA . THR A 1 95 ? -2.618 1.940 8.857 1.00 89.94 95 THR A CA 1
ATOM 778 C C . THR A 1 95 ? -3.472 3.130 8.437 1.00 89.94 95 THR A C 1
ATOM 780 O O . THR A 1 95 ? -2.961 4.251 8.355 1.00 89.94 95 THR A O 1
ATOM 783 N N . THR A 1 96 ? -4.740 2.900 8.109 1.00 84.44 96 THR A N 1
ATOM 784 C CA . THR A 1 96 ? -5.697 3.984 7.876 1.00 84.44 96 THR A CA 1
ATOM 785 C C . THR A 1 96 ? -5.983 4.704 9.185 1.00 84.44 96 THR A C 1
ATOM 787 O O . THR A 1 96 ? -5.777 4.157 10.272 1.00 84.44 96 THR A O 1
ATOM 790 N N . ALA A 1 97 ? -6.444 5.949 9.096 1.00 74.19 97 ALA A N 1
ATOM 791 C CA . ALA A 1 97 ? -6.963 6.618 10.277 1.00 74.19 97 ALA A CA 1
ATOM 792 C C . ALA A 1 97 ? -8.106 5.775 10.866 1.00 74.19 97 ALA A C 1
ATOM 794 O O . ALA A 1 97 ? -8.915 5.198 10.135 1.00 74.19 97 ALA A O 1
ATOM 795 N N . GLN A 1 98 ? -8.145 5.674 12.191 1.00 64.31 98 GLN A N 1
ATOM 796 C CA . GLN A 1 98 ? -9.360 5.245 12.862 1.00 64.31 98 GLN A CA 1
ATOM 797 C C . GLN A 1 98 ? -10.299 6.448 12.865 1.00 64.31 98 GLN A C 1
ATOM 799 O O . GLN A 1 98 ? -9.910 7.514 13.344 1.00 64.31 98 GLN A O 1
ATOM 804 N N . ASP A 1 99 ? -11.500 6.289 12.317 1.00 57.88 99 ASP A N 1
ATOM 805 C CA . ASP A 1 99 ? -12.574 7.234 12.598 1.00 57.88 99 ASP A CA 1
ATOM 806 C C . ASP A 1 99 ? -12.872 7.117 14.101 1.00 57.88 99 ASP A C 1
ATOM 808 O O . ASP A 1 99 ? -13.105 6.012 14.603 1.00 57.88 99 ASP A O 1
ATOM 812 N N . GLY A 1 100 ? -12.710 8.231 14.817 1.00 46.25 100 GLY A N 1
ATOM 813 C CA . GLY A 1 100 ? -12.917 8.327 16.265 1.00 46.25 100 GLY A CA 1
ATOM 814 C C . GLY A 1 100 ? -14.379 8.260 16.672 1.00 46.25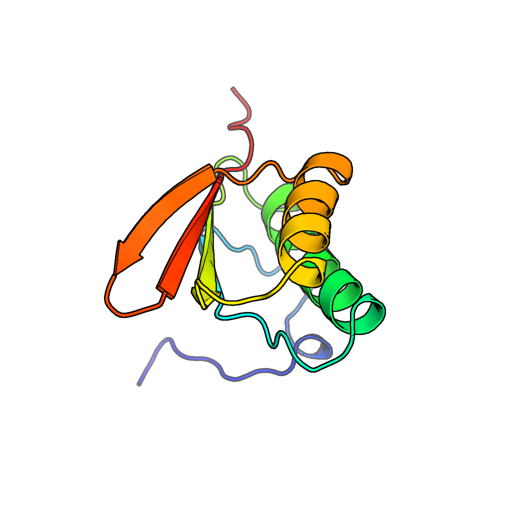 100 GLY A C 1
ATOM 815 O O . GLY A 1 100 ? -15.243 8.649 15.853 1.00 46.25 100 GLY A O 1
#

Organism: Streptomyces corchorusii (NCBI:txid1903)

pLDDT: mean 85.27, std 10.01, range [46.25, 95.44]

Sequence (100 aa):
MRGVRCARPEHVPDDVRFDFIVSNPAIRIGKPQLHAMLRHWLDRLDRLVPGGKADLVVHKHLGADSLQRWRWLGEQGWPTERYASQKGFRILCRTTAQDG

InterPro domains:
  IPR007848 Methyltransferase small domain [PF05175] (15-92)
  IPR029063 S-adenosyl-L-methionine-dependent methyltransferase superfamily [G3DSA:3.40.50.150] (2-97)
  IPR029063 S-adenosyl-L-methionine-dependent methyltransferase superfamily [SSF53335] (11-91)